Protein AF-A0A414ZR13-F1 (afdb_monomer_lite)

Structure (mmCIF, N/CA/C/O backbone):
data_AF-A0A414ZR13-F1
#
_entry.id   AF-A0A414ZR13-F1
#
loop_
_atom_site.group_PDB
_atom_site.id
_atom_site.type_symbol
_atom_site.label_atom_id
_atom_site.label_alt_id
_atom_site.label_comp_id
_atom_site.label_asym_id
_atom_site.label_entity_id
_atom_site.label_seq_id
_atom_site.pdbx_PDB_ins_code
_atom_site.Cartn_x
_atom_site.Cartn_y
_atom_site.Cartn_z
_atom_site.occupancy
_atom_site.B_iso_or_equiv
_atom_site.auth_seq_id
_atom_site.auth_comp_id
_atom_site.auth_asym_id
_atom_site.auth_atom_id
_atom_site.pdbx_PDB_model_num
ATOM 1 N N . MET A 1 1 ? 2.200 -11.527 14.265 1.00 60.84 1 MET A N 1
ATOM 2 C CA . MET A 1 1 ? 1.093 -11.845 13.345 1.00 60.84 1 MET A CA 1
ATOM 3 C C . MET A 1 1 ? 1.608 -11.642 11.930 1.00 60.84 1 MET A C 1
ATOM 5 O O . MET A 1 1 ? 2.336 -10.681 11.705 1.00 60.84 1 MET A O 1
ATOM 9 N N . THR A 1 2 ? 1.346 -12.560 11.005 1.00 78.56 2 THR A N 1
ATOM 10 C CA . THR A 1 2 ? 1.653 -12.317 9.583 1.00 78.56 2 THR A CA 1
ATOM 11 C C . THR A 1 2 ? 0.595 -11.392 8.975 1.00 78.56 2 THR A C 1
ATOM 13 O O . THR A 1 2 ? -0.535 -11.354 9.457 1.00 78.56 2 THR A O 1
ATOM 16 N N . ASN A 1 3 ? 0.917 -10.668 7.895 1.00 78.88 3 ASN A N 1
ATOM 17 C CA . ASN A 1 3 ? -0.067 -9.798 7.228 1.00 78.88 3 ASN A CA 1
ATOM 18 C C . ASN A 1 3 ? -1.334 -10.579 6.833 1.00 78.88 3 ASN A C 1
ATOM 20 O O . ASN A 1 3 ? -2.443 -10.093 7.010 1.00 78.88 3 ASN A O 1
ATOM 24 N N . ASN A 1 4 ? -1.189 -11.825 6.372 1.00 83.50 4 ASN A N 1
ATOM 25 C CA . ASN A 1 4 ? -2.333 -12.664 6.012 1.00 83.50 4 ASN A CA 1
ATOM 26 C C . ASN A 1 4 ? -3.247 -12.948 7.211 1.00 83.50 4 ASN A C 1
ATOM 28 O O . ASN A 1 4 ? -4.461 -12.825 7.088 1.00 83.50 4 ASN A O 1
ATOM 32 N N . GLU A 1 5 ? -2.685 -13.282 8.374 1.00 87.81 5 GLU A N 1
ATOM 33 C CA . GLU A 1 5 ? -3.467 -13.489 9.601 1.00 87.81 5 GLU A CA 1
ATOM 34 C C . GLU A 1 5 ? -4.190 -12.210 10.036 1.00 87.81 5 GLU A C 1
ATOM 36 O O . GLU A 1 5 ? -5.354 -12.271 10.424 1.00 87.81 5 GLU A O 1
ATOM 41 N N . LEU A 1 6 ? -3.538 -11.053 9.894 1.00 88.75 6 LEU A N 1
ATOM 42 C CA . LEU A 1 6 ? -4.106 -9.745 10.221 1.00 88.75 6 LEU A CA 1
ATOM 43 C C . LEU A 1 6 ? -5.360 -9.445 9.382 1.00 88.75 6 LEU A C 1
ATOM 45 O O . LEU A 1 6 ? -6.415 -9.113 9.924 1.00 88.75 6 LEU A O 1
ATOM 49 N N . PHE A 1 7 ? -5.276 -9.625 8.061 1.00 88.75 7 PHE A N 1
ATOM 50 C CA . PHE A 1 7 ? -6.406 -9.409 7.152 1.00 88.75 7 PHE A CA 1
ATOM 51 C C . PHE A 1 7 ? -7.502 -10.478 7.300 1.00 88.75 7 PHE A C 1
ATOM 53 O O . PHE A 1 7 ? -8.689 -10.155 7.206 1.00 88.75 7 PHE A O 1
ATOM 60 N N . ILE A 1 8 ? -7.145 -11.737 7.580 1.00 89.31 8 ILE A N 1
ATOM 61 C CA . ILE A 1 8 ? -8.119 -12.802 7.878 1.00 89.31 8 ILE A CA 1
ATOM 62 C C . ILE A 1 8 ? -8.892 -12.476 9.160 1.00 89.31 8 ILE A C 1
ATOM 64 O O . ILE A 1 8 ? -10.116 -12.600 9.188 1.00 89.31 8 ILE A O 1
ATOM 68 N N . ASN A 1 9 ? -8.204 -12.027 10.209 1.00 88.44 9 ASN A N 1
ATOM 69 C CA . ASN A 1 9 ? -8.846 -11.638 11.461 1.00 88.44 9 ASN A CA 1
ATOM 70 C C . ASN A 1 9 ? -9.763 -10.434 11.253 1.00 88.44 9 ASN A C 1
ATOM 72 O O . ASN A 1 9 ? -10.916 -10.471 11.674 1.00 88.44 9 ASN A O 1
ATOM 76 N N . ALA A 1 10 ? -9.298 -9.420 10.527 1.00 89.44 10 ALA A N 1
ATOM 77 C CA . ALA A 1 10 ? -10.086 -8.226 10.252 1.00 89.44 10 ALA A CA 1
ATOM 78 C C . ALA A 1 10 ? -11.344 -8.498 9.426 1.00 89.44 10 ALA A C 1
ATOM 80 O O . ALA A 1 10 ? -12.390 -7.907 9.679 1.00 89.44 10 ALA A O 1
ATOM 81 N N . THR A 1 11 ? -11.265 -9.409 8.457 1.00 88.19 11 THR A N 1
ATOM 82 C CA . THR A 1 11 ? -12.429 -9.801 7.651 1.00 88.19 11 THR A CA 1
ATOM 83 C C . THR A 1 11 ? -13.394 -10.686 8.436 1.00 88.19 11 THR A C 1
ATOM 85 O O . THR A 1 11 ? -14.600 -10.468 8.363 1.00 88.19 11 THR A O 1
ATOM 88 N N . ARG A 1 12 ? -12.899 -11.628 9.251 1.00 89.25 12 ARG A N 1
ATOM 89 C CA . ARG A 1 12 ? -13.744 -12.464 10.126 1.00 89.25 12 ARG A CA 1
ATOM 90 C C . ARG A 1 12 ? -14.447 -11.669 11.223 1.00 89.25 12 ARG A C 1
ATOM 92 O O . ARG A 1 12 ? -15.602 -11.951 11.520 1.00 89.25 12 ARG A O 1
ATOM 99 N N . ALA A 1 13 ? -13.754 -10.704 11.818 1.00 87.75 13 ALA A N 1
ATOM 100 C CA . ALA A 1 13 ? -14.284 -9.841 12.869 1.00 87.75 13 ALA A CA 1
ATOM 101 C C . ALA A 1 13 ? -15.024 -8.609 12.322 1.00 87.75 13 ALA A C 1
ATOM 103 O O . ALA A 1 13 ? -15.517 -7.804 13.105 1.00 87.75 13 ALA A O 1
ATOM 104 N N . ASN A 1 14 ? -15.113 -8.466 10.994 1.00 88.94 14 ASN A N 1
ATOM 105 C CA . ASN A 1 14 ? -15.760 -7.346 10.315 1.00 88.94 14 ASN A CA 1
ATOM 106 C C . ASN A 1 14 ? -15.277 -5.978 10.832 1.00 88.94 14 ASN A C 1
ATOM 108 O O . ASN A 1 14 ? -16.071 -5.139 11.259 1.00 88.94 14 ASN A O 1
ATOM 112 N N . TYR A 1 15 ? -13.957 -5.773 10.832 1.00 90.88 15 TYR A N 1
ATOM 113 C CA . TYR A 1 15 ? -13.356 -4.538 11.324 1.00 90.88 15 TYR A CA 1
ATOM 114 C C . TYR A 1 15 ? -13.849 -3.324 10.548 1.00 90.88 15 TYR A C 1
ATOM 116 O O . TYR A 1 15 ? -13.682 -3.221 9.330 1.00 90.88 15 TYR A O 1
ATOM 124 N N . GLN A 1 16 ? -14.379 -2.376 11.315 1.00 90.56 16 GLN A N 1
ATOM 125 C CA . GLN A 1 16 ? -14.833 -1.087 10.832 1.00 90.56 16 GLN A CA 1
ATOM 126 C C . GLN A 1 16 ? -13.840 0.013 11.190 1.00 90.56 16 GLN A C 1
ATOM 128 O O . GLN A 1 16 ? -13.260 0.025 12.283 1.00 90.56 16 GLN A O 1
ATOM 133 N N . PHE A 1 17 ? -13.666 0.939 10.254 1.00 91.94 17 PHE A N 1
ATOM 134 C CA . PHE A 1 17 ? -12.726 2.044 10.332 1.00 91.94 17 PHE A CA 1
ATOM 135 C C . PHE A 1 17 ? -13.475 3.379 10.294 1.00 91.94 17 PHE A C 1
ATOM 137 O O . PHE A 1 17 ? -14.369 3.550 9.459 1.00 91.94 17 PHE A O 1
ATOM 144 N N . PRO A 1 18 ? -13.094 4.344 11.146 1.00 88.62 18 PRO A N 1
ATOM 145 C CA . PRO A 1 18 ? -13.754 5.640 11.205 1.00 88.62 18 PRO A CA 1
ATOM 146 C C . PRO A 1 18 ? -13.323 6.523 10.024 1.00 88.62 18 PRO A C 1
ATOM 148 O O . PRO A 1 18 ? -12.268 7.160 10.046 1.00 88.62 18 PRO A O 1
ATOM 151 N N . PHE A 1 19 ? -14.151 6.588 8.980 1.00 89.94 19 PHE A N 1
ATOM 152 C CA . PHE A 1 19 ? -13.949 7.466 7.826 1.00 89.94 19 PHE A CA 1
ATOM 153 C C . PHE A 1 19 ? -15.285 7.871 7.195 1.00 89.94 19 PHE A C 1
ATOM 155 O O . PHE A 1 19 ? -15.924 7.073 6.518 1.00 89.94 19 PHE A O 1
ATOM 162 N N . ARG A 1 20 ? -15.713 9.130 7.393 1.00 85.62 20 ARG A N 1
ATOM 163 C CA . ARG A 1 20 ? -17.027 9.636 6.923 1.00 85.62 20 ARG A CA 1
ATOM 164 C C . ARG A 1 20 ? -18.197 8.697 7.280 1.00 85.62 20 ARG A C 1
ATOM 166 O O . ARG A 1 20 ? -19.124 8.523 6.497 1.00 85.62 20 ARG A O 1
ATOM 173 N N . GLY A 1 21 ? -18.128 8.099 8.466 1.00 87.81 21 GLY A N 1
ATOM 174 C CA . GLY A 1 21 ? -18.933 6.948 8.864 1.00 87.81 21 GLY A CA 1
ATOM 175 C C . GLY A 1 21 ? -18.025 5.779 9.236 1.00 87.81 21 GLY A C 1
ATOM 176 O O . GLY A 1 21 ? -16.888 5.995 9.659 1.00 87.81 21 GLY A O 1
ATOM 177 N N . MET A 1 22 ? -18.533 4.561 9.067 1.00 88.19 22 MET A N 1
ATOM 178 C CA . MET A 1 22 ? -17.783 3.322 9.256 1.00 88.19 22 MET A CA 1
ATOM 179 C C . MET A 1 22 ? -17.571 2.655 7.903 1.00 88.19 22 MET A C 1
ATOM 181 O O . MET A 1 22 ? -18.540 2.388 7.193 1.00 88.19 22 MET A O 1
ATOM 185 N N . ILE A 1 23 ? -16.314 2.398 7.557 1.00 92.06 23 ILE A N 1
ATOM 186 C CA . ILE A 1 23 ? -15.935 1.705 6.322 1.00 92.06 23 ILE A CA 1
ATOM 187 C C . ILE A 1 23 ? -15.220 0.397 6.645 1.00 92.06 23 ILE A C 1
ATOM 189 O O . ILE A 1 23 ? -14.675 0.240 7.739 1.00 92.06 23 ILE A O 1
ATOM 193 N N . ASN A 1 24 ? -15.196 -0.533 5.698 1.00 91.75 24 ASN A N 1
ATOM 194 C CA . ASN A 1 24 ? -14.546 -1.826 5.880 1.00 91.75 24 ASN A CA 1
ATOM 195 C C . ASN A 1 24 ? -13.111 -1.819 5.342 1.00 91.75 24 ASN A C 1
ATOM 197 O O . ASN A 1 24 ? -12.664 -0.898 4.658 1.00 91.75 24 ASN A O 1
ATOM 201 N N . VAL A 1 25 ? -12.396 -2.915 5.603 1.00 90.56 25 VAL A N 1
ATOM 202 C CA . VAL A 1 25 ? -11.038 -3.156 5.088 1.00 90.56 25 VAL A CA 1
ATOM 203 C C . VAL A 1 25 ? -10.948 -2.993 3.565 1.00 90.56 25 VAL A C 1
ATOM 205 O O . VAL A 1 25 ? -9.940 -2.509 3.061 1.00 90.56 25 VAL A O 1
ATOM 208 N N . ILE A 1 26 ? -11.989 -3.399 2.832 1.00 89.75 26 ILE A N 1
ATOM 209 C CA . ILE A 1 26 ? -12.030 -3.320 1.365 1.00 89.75 26 ILE A CA 1
ATOM 210 C C . ILE A 1 26 ? -12.011 -1.853 0.917 1.00 89.75 26 ILE A C 1
ATOM 212 O O . ILE A 1 26 ? -11.184 -1.482 0.093 1.00 89.75 26 ILE A O 1
ATOM 216 N N . ASP A 1 27 ? -12.832 -1.007 1.538 1.00 90.88 27 ASP A N 1
ATOM 217 C CA . ASP A 1 27 ? -12.954 0.412 1.187 1.00 90.88 27 ASP A CA 1
ATOM 218 C C . ASP A 1 27 ? -11.657 1.196 1.456 1.00 90.88 27 ASP A C 1
ATOM 220 O O . ASP A 1 27 ? -11.364 2.182 0.777 1.00 90.88 27 ASP A O 1
ATOM 224 N N . LEU A 1 28 ? -10.833 0.754 2.419 1.00 91.00 28 LEU A N 1
ATOM 225 C CA . LEU A 1 28 ? -9.519 1.357 2.677 1.00 91.00 28 LEU A CA 1
ATOM 226 C C . LEU A 1 28 ? -8.599 1.291 1.450 1.00 91.00 28 LEU A C 1
ATOM 228 O O . LEU A 1 28 ? -7.783 2.194 1.244 1.00 91.00 28 LEU A O 1
ATOM 232 N N . TRP A 1 29 ? -8.727 0.255 0.618 1.00 91.88 29 TRP A N 1
ATOM 233 C CA . TRP A 1 29 ? -7.939 0.138 -0.609 1.00 91.88 29 TRP A CA 1
ATOM 234 C C . TRP A 1 29 ? -8.308 1.193 -1.650 1.00 91.88 29 TRP A C 1
ATOM 236 O O . TRP A 1 29 ? -7.442 1.578 -2.436 1.00 91.88 29 TRP A O 1
ATOM 246 N N . ASP A 1 30 ? -9.519 1.741 -1.611 1.00 91.31 30 ASP A N 1
ATOM 247 C CA . ASP A 1 30 ? -9.963 2.794 -2.530 1.00 91.31 30 ASP A CA 1
ATOM 248 C C . ASP A 1 30 ? -9.618 4.205 -2.030 1.00 91.31 30 ASP A C 1
ATOM 250 O O . ASP A 1 30 ? -9.652 5.181 -2.784 1.00 91.31 30 ASP A O 1
ATOM 254 N N . LEU A 1 31 ? -9.199 4.337 -0.768 1.00 91.69 31 LEU A N 1
ATOM 255 C CA . LEU A 1 31 ? -8.827 5.626 -0.198 1.00 91.69 31 LEU A CA 1
ATOM 256 C C . LEU A 1 31 ? -7.503 6.172 -0.752 1.00 91.69 31 LEU A C 1
ATOM 258 O O . LEU A 1 31 ? -6.548 5.450 -1.065 1.00 91.69 31 LEU A O 1
ATOM 262 N N . SER A 1 32 ? -7.419 7.502 -0.823 1.00 92.44 32 SER A N 1
ATOM 263 C CA . SER A 1 32 ? -6.163 8.210 -1.067 1.00 92.44 32 SER A CA 1
ATOM 264 C C . SER A 1 32 ? -5.230 8.102 0.142 1.00 92.44 32 SER A C 1
ATOM 266 O O . SER A 1 32 ? -5.675 7.934 1.275 1.00 92.44 32 SER A O 1
ATOM 268 N N . LEU A 1 33 ? -3.924 8.292 -0.078 1.00 91.12 33 LEU A N 1
ATOM 269 C CA . LEU A 1 33 ? -2.927 8.332 1.003 1.00 91.12 33 LEU A CA 1
ATOM 270 C C . LEU A 1 33 ? -3.262 9.385 2.072 1.00 91.12 33 LEU A C 1
ATOM 272 O O . LEU A 1 33 ? -3.064 9.144 3.255 1.00 91.12 33 LEU A O 1
ATOM 276 N N . THR A 1 34 ? -3.821 10.528 1.664 1.00 91.56 34 THR A N 1
ATOM 277 C CA . THR A 1 34 ? -4.274 11.583 2.584 1.00 91.56 34 THR A CA 1
ATOM 278 C C . THR A 1 34 ? -5.446 11.139 3.458 1.00 91.56 34 THR A C 1
ATOM 280 O O . THR A 1 34 ? -5.501 11.473 4.638 1.00 91.56 34 THR A O 1
ATOM 283 N N . ASN A 1 35 ? -6.377 10.367 2.898 1.00 92.81 35 ASN A N 1
ATOM 284 C CA . ASN A 1 35 ? -7.521 9.849 3.638 1.00 92.81 35 ASN A CA 1
ATOM 285 C C . ASN A 1 35 ? -7.098 8.706 4.571 1.00 92.81 35 ASN A C 1
ATOM 287 O O . ASN A 1 35 ? -7.545 8.669 5.712 1.00 92.81 35 ASN A O 1
ATOM 291 N N . LEU A 1 36 ? -6.190 7.831 4.126 1.00 92.94 36 LEU A N 1
ATOM 292 C CA . LEU A 1 36 ? -5.592 6.788 4.966 1.00 92.94 36 LEU A CA 1
ATOM 293 C C . LEU A 1 36 ? -4.836 7.381 6.163 1.00 92.94 36 LEU A C 1
ATOM 295 O O . LEU A 1 36 ? -4.973 6.878 7.275 1.00 92.94 36 LEU A O 1
ATOM 299 N N . ASP A 1 37 ? -4.108 8.482 5.962 1.00 92.00 37 ASP A N 1
ATOM 300 C CA . ASP A 1 37 ? -3.459 9.225 7.049 1.00 92.00 37 ASP A CA 1
ATOM 301 C C . ASP A 1 37 ? -4.478 9.787 8.056 1.00 92.00 37 ASP A C 1
ATOM 303 O O . ASP A 1 37 ? -4.266 9.713 9.266 1.00 92.00 37 ASP A O 1
ATOM 307 N N . SER A 1 38 ? -5.627 10.281 7.581 1.00 93.19 38 SER A N 1
ATOM 308 C CA . SER A 1 38 ? -6.713 10.718 8.466 1.00 93.19 38 SER A CA 1
ATOM 309 C C . SER A 1 38 ? -7.263 9.570 9.318 1.00 93.19 38 SER A C 1
ATOM 311 O O . SER A 1 38 ? -7.447 9.755 10.518 1.00 93.19 38 SER A O 1
ATOM 313 N N . VAL A 1 39 ? -7.507 8.395 8.725 1.00 93.31 39 VAL A N 1
ATOM 314 C CA . VAL A 1 39 ? -7.981 7.207 9.462 1.00 93.31 39 VAL A CA 1
ATOM 315 C C . VAL A 1 39 ? -6.944 6.763 10.490 1.00 93.31 39 VAL A C 1
ATOM 317 O O . VAL A 1 39 ? -7.283 6.509 11.645 1.00 93.31 39 VAL A O 1
ATOM 320 N N . PHE A 1 40 ? -5.670 6.724 10.094 1.00 93.69 40 PHE A N 1
ATOM 321 C CA . PHE A 1 40 ? -4.566 6.388 10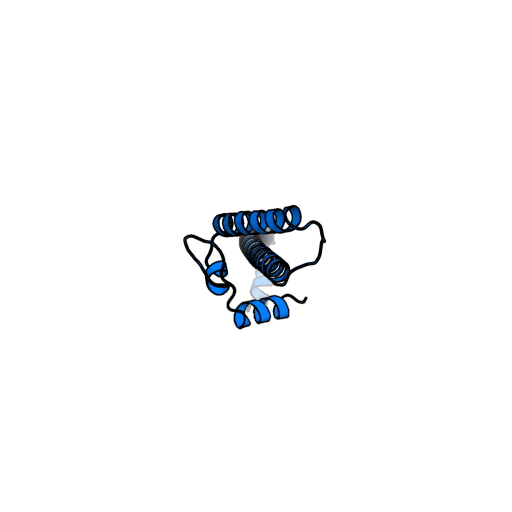.987 1.00 93.69 40 PHE A CA 1
ATOM 322 C C . PHE A 1 40 ? -4.493 7.337 12.189 1.00 93.69 40 PHE A C 1
ATOM 324 O O . PHE A 1 40 ? -4.351 6.875 13.317 1.00 93.69 40 PHE A O 1
ATOM 331 N N . LYS A 1 41 ? -4.626 8.652 11.974 1.00 92.94 41 LYS A N 1
ATOM 332 C CA . LYS A 1 41 ? -4.617 9.646 13.058 1.00 92.94 41 LYS A CA 1
ATOM 333 C C . LYS A 1 41 ? -5.741 9.421 14.062 1.00 92.94 41 LYS A C 1
ATOM 335 O O . LYS A 1 41 ? -5.477 9.496 15.259 1.00 92.94 41 LYS A O 1
ATOM 340 N N . THR A 1 42 ? -6.949 9.117 13.589 1.00 92.75 42 THR A N 1
ATOM 341 C CA . THR A 1 42 ? -8.090 8.816 14.463 1.00 92.75 42 THR A CA 1
ATOM 342 C C . THR A 1 42 ? -7.832 7.561 15.295 1.00 92.75 42 THR A C 1
ATOM 344 O O . THR A 1 42 ? -7.884 7.631 16.519 1.00 92.75 42 THR A O 1
ATOM 347 N N . LEU A 1 43 ? -7.445 6.450 14.657 1.00 92.00 43 LEU A N 1
ATOM 348 C CA . LEU A 1 43 ? -7.142 5.199 15.365 1.00 92.00 43 LEU A CA 1
ATOM 349 C C . LEU A 1 43 ? -5.985 5.353 16.360 1.00 92.00 43 LEU A C 1
ATOM 351 O O . LEU A 1 43 ? -6.011 4.797 17.451 1.00 92.00 43 LEU A O 1
ATOM 355 N N . ASN A 1 44 ? -4.958 6.124 16.002 1.00 90.38 44 ASN A N 1
ATOM 356 C CA . ASN A 1 44 ? -3.809 6.360 16.870 1.00 90.38 44 ASN A CA 1
ATOM 357 C C . ASN A 1 44 ? -4.162 7.254 18.070 1.00 90.38 44 ASN A C 1
ATOM 359 O O . ASN A 1 44 ? -3.559 7.117 19.130 1.00 90.38 44 ASN A O 1
ATOM 363 N N . ALA A 1 45 ? -5.122 8.171 17.922 1.00 90.69 45 ALA A N 1
ATOM 364 C CA . ALA A 1 45 ? -5.648 8.944 19.043 1.00 90.69 45 ALA A CA 1
ATOM 365 C C . ALA A 1 45 ? -6.466 8.059 19.998 1.00 90.69 45 ALA A C 1
ATOM 367 O O . ALA A 1 45 ? -6.303 8.172 21.210 1.00 90.69 45 ALA A O 1
ATOM 368 N N . GLU A 1 46 ? -7.283 7.147 19.462 1.00 86.94 46 GLU A N 1
ATOM 369 C CA . GLU A 1 46 ? -8.023 6.152 20.252 1.00 86.94 46 GLU A CA 1
ATOM 370 C C . GLU A 1 46 ? -7.075 5.215 21.013 1.00 86.94 46 GLU A C 1
ATOM 372 O O . GLU A 1 46 ? -7.245 5.027 22.216 1.00 86.94 46 GLU A O 1
ATOM 377 N N . ALA A 1 47 ? -6.028 4.712 20.349 1.00 87.62 47 ALA A N 1
ATOM 378 C CA . ALA A 1 47 ? -5.009 3.868 20.973 1.00 87.62 47 ALA A CA 1
ATOM 379 C C . ALA A 1 47 ? -4.333 4.564 22.165 1.00 87.62 47 ALA A C 1
ATOM 381 O O . ALA A 1 47 ? -4.222 3.986 23.242 1.00 87.62 47 ALA A O 1
ATOM 382 N N . LYS A 1 48 ? -3.925 5.827 21.987 1.00 85.81 48 LYS A N 1
ATOM 383 C CA . LYS A 1 48 ? -3.289 6.619 23.052 1.00 85.81 48 LYS A CA 1
ATOM 384 C C . LYS A 1 48 ? -4.227 6.892 24.216 1.00 85.81 48 LYS A C 1
ATOM 386 O O . LYS A 1 48 ? -3.810 6.809 25.362 1.00 85.81 48 LYS A O 1
ATOM 391 N N . LYS A 1 49 ? -5.493 7.198 23.927 1.00 83.00 49 LYS A N 1
ATOM 392 C CA . LYS A 1 49 ? -6.493 7.425 24.969 1.00 83.00 49 LYS A CA 1
ATOM 393 C C . LYS A 1 49 ? -6.692 6.173 25.829 1.00 83.00 49 LYS A C 1
ATOM 395 O O . LYS A 1 49 ? -6.747 6.282 27.047 1.00 83.00 49 LYS A O 1
ATOM 400 N N . SER A 1 50 ? -6.752 4.999 25.200 1.00 77.19 50 SER A N 1
ATOM 401 C CA . SER A 1 50 ? -6.873 3.725 25.916 1.00 77.19 50 SER A CA 1
ATOM 402 C C . SER A 1 50 ? -5.645 3.418 26.785 1.00 77.19 50 SER A C 1
ATOM 404 O O . SER A 1 50 ? -5.771 2.974 27.926 1.00 77.19 50 SER A O 1
ATOM 406 N N . GLU A 1 51 ? -4.447 3.729 26.279 1.00 74.19 51 GLU A N 1
ATOM 407 C CA . GLU A 1 51 ? -3.190 3.585 27.023 1.00 74.19 51 GLU A CA 1
ATOM 408 C C . GLU A 1 51 ? -3.125 4.525 28.243 1.00 74.19 51 GLU A C 1
ATOM 410 O O . GLU A 1 51 ? -2.687 4.114 29.315 1.00 74.19 51 GLU A O 1
ATOM 415 N N . GLU A 1 52 ? -3.618 5.762 28.117 1.00 70.31 52 GLU A N 1
ATOM 416 C CA . GLU A 1 52 ? -3.654 6.749 29.207 1.00 70.31 52 GLU A CA 1
ATOM 417 C C . GLU A 1 52 ? -4.723 6.448 30.279 1.00 70.31 52 GLU A C 1
ATOM 419 O O . GLU A 1 52 ? -4.516 6.751 31.455 1.00 70.31 52 GLU A O 1
ATOM 424 N N . GLU A 1 53 ? -5.857 5.842 29.908 1.00 67.12 53 GLU A N 1
ATOM 425 C CA . GLU A 1 53 ? -6.951 5.508 30.837 1.00 67.12 53 GLU A CA 1
ATOM 426 C C . GLU A 1 53 ? -6.700 4.206 31.633 1.00 67.12 53 GLU A C 1
ATOM 428 O O . GLU A 1 53 ? -7.379 3.945 32.633 1.00 67.12 53 GLU A O 1
ATOM 433 N N . SER A 1 54 ? -5.702 3.400 31.249 1.00 62.00 54 SER A N 1
ATOM 434 C CA . SER A 1 54 ? -5.407 2.101 31.866 1.00 62.00 54 SER A CA 1
ATOM 435 C C . SER A 1 54 ? -4.216 2.153 32.829 1.00 62.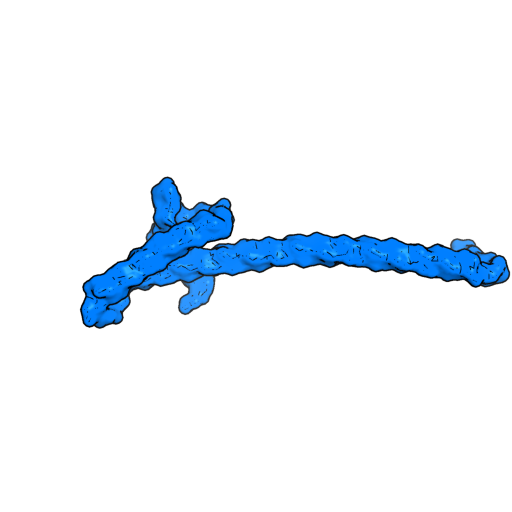00 54 SER A C 1
ATOM 437 O O . SER A 1 54 ? -3.056 2.010 32.456 1.00 62.00 54 SER A O 1
ATOM 439 N N . LEU A 1 55 ? -4.503 2.245 34.130 1.00 62.22 55 LEU A N 1
ATOM 440 C CA . LEU A 1 55 ? -3.495 2.137 35.200 1.00 62.22 55 LEU A CA 1
ATOM 441 C C . LEU A 1 55 ? -2.817 0.757 35.289 1.00 62.22 55 LEU A C 1
ATOM 443 O O . LEU A 1 55 ? -1.765 0.627 35.914 1.00 62.22 55 LEU A O 1
ATOM 447 N N . LEU A 1 56 ? -3.431 -0.282 34.716 1.00 65.81 56 LEU A N 1
ATOM 448 C CA . LEU A 1 56 ? -3.009 -1.675 34.885 1.00 65.81 56 LEU A CA 1
ATOM 449 C C . LEU A 1 56 ? -2.243 -2.238 33.680 1.00 65.81 56 LEU A C 1
ATOM 451 O O . LEU A 1 56 ? -1.784 -3.375 33.759 1.00 65.81 56 LEU A O 1
ATOM 455 N N . ASN A 1 57 ? -2.066 -1.472 32.592 1.00 60.97 57 ASN A N 1
ATOM 456 C CA . ASN A 1 57 ? -1.350 -1.891 31.372 1.00 60.97 57 ASN A CA 1
ATOM 457 C C . ASN A 1 57 ? -1.773 -3.272 30.816 1.00 60.97 57 ASN A C 1
ATOM 459 O O . ASN A 1 57 ? -1.028 -3.918 30.075 1.00 60.97 57 ASN A O 1
ATOM 463 N N . THR A 1 58 ? -2.965 -3.761 31.163 1.00 61.28 58 THR A N 1
ATOM 464 C CA . THR A 1 58 ? -3.497 -5.012 30.625 1.00 61.28 58 THR A CA 1
ATOM 465 C C . THR A 1 58 ? -4.152 -4.710 29.289 1.00 61.28 58 THR A C 1
ATOM 467 O O . THR A 1 58 ? -5.185 -4.044 29.268 1.00 61.28 58 THR A O 1
ATOM 470 N N . LYS A 1 59 ? -3.564 -5.199 28.189 1.00 65.06 59 LYS A N 1
ATOM 471 C CA . LYS A 1 59 ? -4.150 -5.063 26.850 1.00 65.06 59 LYS A CA 1
ATOM 472 C C . LYS A 1 59 ? -5.527 -5.717 26.825 1.00 65.06 59 LYS A C 1
ATOM 474 O O . LYS A 1 59 ? -5.647 -6.931 27.010 1.00 65.06 59 LYS A O 1
ATOM 479 N N . SER A 1 60 ? -6.547 -4.899 26.621 1.00 76.88 60 SER A N 1
ATOM 480 C CA . SER A 1 60 ? -7.909 -5.351 26.376 1.00 76.88 60 SER A CA 1
ATOM 481 C C . SER A 1 60 ? -8.037 -5.915 24.955 1.00 76.88 60 SER A C 1
ATOM 483 O O . SER A 1 60 ? -7.140 -5.761 24.118 1.00 76.88 60 SER A O 1
ATOM 485 N N . LYS A 1 61 ? -9.154 -6.590 24.662 1.00 78.69 61 LYS A N 1
ATOM 486 C CA . LYS A 1 61 ? -9.429 -7.061 23.293 1.00 78.69 61 LYS A CA 1
ATOM 487 C C . LYS A 1 61 ? -9.612 -5.881 22.340 1.00 78.69 61 LYS A C 1
ATOM 489 O O . LYS A 1 61 ? -9.248 -5.967 21.171 1.00 78.69 61 LYS A O 1
ATOM 494 N N . GLU A 1 62 ? -10.145 -4.786 22.862 1.00 79.56 62 GLU A N 1
ATOM 495 C CA . GLU A 1 62 ? -10.344 -3.522 22.172 1.00 79.56 62 GLU A CA 1
ATOM 496 C C . GLU A 1 62 ? -8.996 -2.891 21.779 1.00 79.56 62 GLU A C 1
ATOM 498 O O . GLU A 1 62 ? -8.838 -2.449 20.641 1.00 79.56 62 GLU A O 1
ATOM 503 N N . ASP A 1 63 ? -7.989 -2.940 22.659 1.00 81.81 63 ASP A N 1
ATOM 504 C CA . ASP A 1 63 ? -6.630 -2.462 22.351 1.00 81.81 63 ASP A CA 1
ATOM 505 C C . ASP A 1 63 ? -5.966 -3.282 21.244 1.00 81.81 63 ASP A C 1
ATOM 507 O O . ASP A 1 63 ? -5.293 -2.740 20.362 1.00 81.81 63 ASP A O 1
ATOM 511 N N . GLU A 1 64 ? -6.153 -4.603 21.280 1.00 84.75 64 GLU A N 1
ATOM 512 C CA . GLU A 1 64 ? -5.638 -5.501 20.250 1.00 84.75 64 GLU A CA 1
ATOM 513 C C . GLU A 1 64 ? -6.324 -5.244 18.900 1.00 84.75 64 GLU A C 1
ATOM 515 O O . GLU A 1 64 ? -5.652 -5.175 17.870 1.00 84.75 64 GLU A 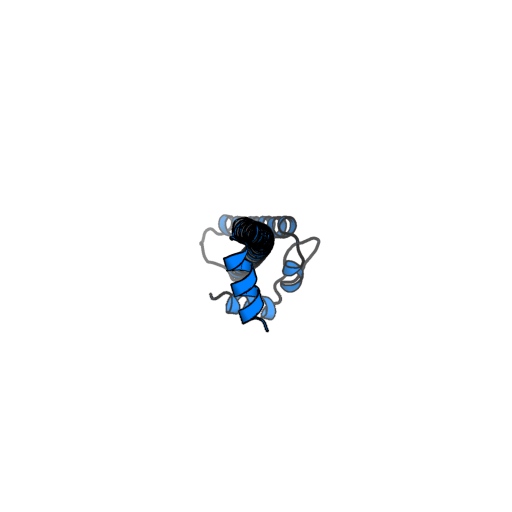O 1
ATOM 520 N N . GLU A 1 65 ? -7.638 -5.007 18.894 1.00 87.81 65 GLU A N 1
ATOM 521 C CA . GLU A 1 65 ? -8.378 -4.622 17.691 1.00 87.81 65 GLU A CA 1
ATOM 522 C C . GLU A 1 65 ? -7.892 -3.284 17.116 1.00 87.81 65 GLU A C 1
ATOM 524 O O . GLU A 1 65 ? -7.621 -3.204 15.915 1.00 87.81 65 GLU A O 1
ATOM 529 N N . ILE A 1 66 ? -7.731 -2.245 17.944 1.00 89.56 66 ILE A N 1
ATOM 530 C CA . ILE A 1 66 ? -7.215 -0.942 17.497 1.00 89.56 66 ILE A CA 1
ATOM 531 C C . ILE A 1 66 ? -5.794 -1.095 16.938 1.00 89.56 66 ILE A C 1
ATOM 533 O O . ILE A 1 66 ? -5.493 -0.565 15.863 1.00 89.56 66 ILE A O 1
ATOM 537 N N . SER A 1 67 ? -4.933 -1.869 17.606 1.00 89.31 67 SER A N 1
ATOM 538 C CA . SER A 1 67 ? -3.579 -2.147 17.115 1.00 89.31 67 SER A CA 1
ATOM 539 C C . SER A 1 67 ? -3.612 -2.852 15.758 1.00 89.31 67 SER A C 1
ATOM 541 O O . SER A 1 67 ? -2.904 -2.440 14.835 1.00 89.31 67 SER A O 1
ATOM 543 N N . ASN A 1 68 ? -4.471 -3.861 15.597 1.00 91.44 68 ASN A N 1
ATOM 544 C CA . ASN A 1 68 ? -4.604 -4.583 14.335 1.00 91.44 68 ASN A CA 1
ATOM 545 C C . ASN A 1 68 ? -5.114 -3.662 13.214 1.00 91.44 68 ASN A C 1
ATOM 547 O O . ASN A 1 68 ? -4.590 -3.683 12.098 1.00 91.44 68 ASN A O 1
ATOM 551 N N . LYS A 1 69 ? -6.099 -2.802 13.506 1.00 91.06 69 LYS A N 1
ATOM 552 C CA . LYS A 1 69 ? -6.600 -1.788 12.564 1.00 91.06 69 LYS A CA 1
ATOM 553 C C . LYS A 1 69 ? -5.487 -0.839 12.120 1.00 91.06 69 LYS A C 1
ATOM 555 O O . LYS A 1 69 ? -5.362 -0.553 10.929 1.00 91.06 69 LYS A O 1
ATOM 560 N N . ILE A 1 70 ? -4.649 -0.385 13.050 1.00 92.81 70 ILE A N 1
ATOM 561 C CA . ILE A 1 70 ? -3.499 0.471 12.742 1.00 92.81 70 ILE A CA 1
ATOM 562 C C . ILE A 1 70 ? -2.508 -0.243 11.812 1.00 92.81 70 ILE A C 1
ATOM 564 O O . ILE A 1 70 ? -2.038 0.357 10.840 1.00 92.81 70 ILE A O 1
ATOM 568 N N . GLU A 1 71 ? -2.188 -1.508 12.084 1.00 92.38 71 GLU A N 1
ATOM 569 C CA . GLU A 1 71 ? -1.280 -2.293 11.241 1.00 92.38 71 GLU A CA 1
ATOM 570 C C . GLU A 1 71 ? -1.821 -2.474 9.817 1.00 92.38 71 GLU A C 1
ATOM 572 O O . GLU A 1 71 ? -1.070 -2.307 8.854 1.00 92.38 71 GLU A O 1
ATOM 577 N N . ILE A 1 72 ? -3.129 -2.706 9.665 1.00 92.75 72 ILE A N 1
ATOM 578 C CA . ILE A 1 72 ? -3.791 -2.807 8.356 1.00 92.75 72 ILE A CA 1
ATOM 579 C C . ILE A 1 72 ? -3.616 -1.517 7.559 1.00 92.75 72 ILE A C 1
ATOM 581 O O . ILE A 1 72 ? -3.194 -1.555 6.402 1.00 92.75 72 ILE A O 1
ATOM 585 N N . VAL A 1 73 ? -3.891 -0.366 8.179 1.00 93.06 73 VAL A N 1
ATOM 586 C CA . VAL A 1 73 ? -3.757 0.933 7.507 1.00 93.06 73 VAL A CA 1
ATOM 587 C C . VAL A 1 73 ? -2.302 1.180 7.095 1.00 93.06 73 VAL A C 1
ATOM 589 O O . VAL A 1 73 ? -2.052 1.581 5.956 1.00 93.06 73 VAL A O 1
ATOM 592 N N . LYS A 1 74 ? -1.329 0.876 7.966 1.00 93.00 74 LYS A N 1
ATOM 593 C CA . LYS A 1 74 ? 0.106 0.983 7.640 1.00 93.00 74 LYS A CA 1
ATOM 594 C C . LYS A 1 74 ? 0.494 0.099 6.456 1.00 93.00 74 LYS A C 1
ATOM 596 O O . LYS A 1 74 ? 1.214 0.560 5.569 1.00 93.00 74 LYS A O 1
ATOM 601 N N . TYR A 1 75 ? 0.009 -1.141 6.424 1.00 93.44 75 TYR A N 1
ATOM 602 C CA . TYR A 1 75 ? 0.280 -2.062 5.325 1.00 93.44 75 TYR A CA 1
ATOM 603 C C . TYR A 1 75 ? -0.261 -1.522 3.996 1.00 93.44 75 TYR A C 1
ATOM 605 O O . TYR A 1 75 ? 0.487 -1.433 3.023 1.00 93.44 75 TYR A O 1
ATOM 613 N N . ILE A 1 76 ? -1.524 -1.086 3.965 1.00 92.38 76 ILE A N 1
ATOM 614 C CA . ILE A 1 76 ? -2.160 -0.540 2.755 1.00 92.38 76 ILE A CA 1
ATOM 615 C C . ILE A 1 76 ? -1.400 0.693 2.248 1.00 92.38 76 ILE A C 1
ATOM 617 O O . ILE A 1 76 ? -1.136 0.815 1.049 1.00 92.38 76 ILE A O 1
ATOM 621 N N . VAL A 1 77 ? -1.002 1.593 3.152 1.00 92.62 77 VAL A N 1
ATOM 622 C CA . VAL A 1 77 ? -0.186 2.768 2.808 1.00 92.62 77 VAL A CA 1
ATOM 623 C C . VAL A 1 77 ? 1.154 2.350 2.201 1.00 92.62 77 VAL A C 1
ATOM 625 O O . VAL A 1 77 ? 1.533 2.886 1.159 1.00 92.62 77 VAL A O 1
ATOM 628 N N . SER A 1 78 ? 1.847 1.378 2.803 1.00 92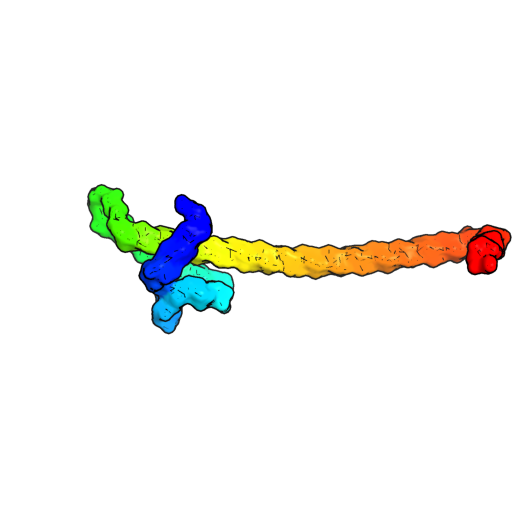.31 78 SER A N 1
ATOM 629 C CA . SER A 1 78 ? 3.121 0.864 2.283 1.00 92.31 78 SER A CA 1
ATOM 630 C C . SER A 1 78 ? 2.968 0.298 0.871 1.00 92.31 78 SER A C 1
ATOM 632 O O . SER A 1 78 ? 3.748 0.648 -0.012 1.00 92.31 78 SER A O 1
ATOM 634 N N . VAL A 1 79 ? 1.939 -0.521 0.633 1.00 93.50 79 VAL A N 1
ATOM 635 C CA . VAL A 1 79 ? 1.673 -1.108 -0.689 1.00 93.50 79 VAL A CA 1
ATOM 636 C C . VAL A 1 79 ? 1.409 -0.016 -1.726 1.00 93.50 79 VAL A C 1
ATOM 638 O O . VAL A 1 79 ? 2.034 -0.011 -2.785 1.00 93.50 79 VAL A O 1
ATOM 641 N N . LYS A 1 80 ? 0.557 0.966 -1.411 1.00 91.75 80 LYS A N 1
ATOM 642 C CA . LYS A 1 80 ? 0.252 2.079 -2.327 1.00 91.75 80 LYS A CA 1
ATOM 643 C C . LYS A 1 80 ? 1.477 2.938 -2.650 1.00 91.75 80 LYS A C 1
ATOM 645 O O . LYS A 1 80 ? 1.618 3.403 -3.784 1.00 91.75 80 LYS A O 1
ATOM 650 N N . LEU A 1 81 ? 2.357 3.174 -1.677 1.00 90.88 81 LEU A N 1
ATOM 651 C CA . LEU A 1 81 ? 3.608 3.904 -1.899 1.00 90.88 81 LEU A CA 1
ATOM 652 C C . LEU A 1 81 ? 4.556 3.125 -2.817 1.00 90.88 81 LEU A C 1
ATOM 654 O O . LEU A 1 81 ? 5.108 3.707 -3.754 1.00 90.88 81 LEU A O 1
ATOM 658 N N . ASP A 1 82 ? 4.685 1.818 -2.604 1.00 91.75 82 ASP A N 1
ATOM 659 C CA . ASP A 1 82 ? 5.504 0.952 -3.450 1.00 91.75 82 ASP A CA 1
ATOM 660 C C . ASP A 1 82 ? 4.960 0.860 -4.878 1.00 91.75 82 ASP A C 1
ATOM 662 O O . ASP A 1 82 ? 5.724 0.940 -5.840 1.00 91.75 82 ASP A O 1
ATOM 666 N N . GLU A 1 83 ? 3.644 0.746 -5.053 1.00 90.19 83 GLU A N 1
ATOM 667 C CA . GLU A 1 83 ? 3.006 0.763 -6.373 1.00 90.19 83 GLU A CA 1
ATOM 668 C C . GLU A 1 83 ? 3.225 2.088 -7.105 1.00 90.19 83 GLU A C 1
ATOM 670 O O . GLU A 1 83 ? 3.529 2.098 -8.304 1.00 90.19 83 GLU A O 1
ATOM 675 N N . LYS A 1 84 ? 3.113 3.214 -6.388 1.00 89.44 84 LYS A N 1
ATOM 676 C CA . LYS A 1 84 ? 3.404 4.538 -6.943 1.00 89.44 84 LYS A CA 1
ATOM 677 C C . LYS A 1 84 ? 4.861 4.624 -7.395 1.00 89.44 84 LYS A C 1
ATOM 679 O O . LYS A 1 84 ? 5.117 5.023 -8.531 1.00 89.44 84 LYS A O 1
ATOM 684 N N . LYS A 1 85 ? 5.796 4.187 -6.550 1.00 89.44 85 LYS A N 1
ATOM 685 C CA . LYS A 1 85 ? 7.226 4.167 -6.867 1.00 89.44 85 LYS A CA 1
ATOM 686 C C . LYS A 1 85 ? 7.522 3.290 -8.084 1.00 89.44 85 LYS A C 1
ATOM 688 O O . LYS A 1 85 ? 8.173 3.749 -9.016 1.00 89.44 85 LYS A O 1
ATOM 693 N N . LYS A 1 86 ? 6.971 2.073 -8.141 1.00 90.50 86 LYS A N 1
ATOM 694 C CA . LYS A 1 86 ? 7.128 1.168 -9.294 1.00 90.50 86 LYS A CA 1
ATOM 695 C C . LYS A 1 86 ? 6.626 1.792 -10.593 1.00 90.50 86 LYS A C 1
ATOM 697 O O . LYS A 1 86 ? 7.251 1.614 -11.634 1.00 90.50 86 LYS A O 1
ATOM 702 N N . ARG A 1 87 ? 5.519 2.538 -10.549 1.00 86.62 87 ARG A N 1
ATOM 703 C CA . ARG A 1 87 ? 4.978 3.241 -11.721 1.00 86.62 87 ARG A CA 1
ATOM 704 C C . ARG A 1 87 ? 5.889 4.378 -12.182 1.00 86.62 87 ARG A C 1
ATOM 706 O O . ARG A 1 87 ? 6.109 4.534 -13.382 1.00 86.62 87 ARG A O 1
ATOM 713 N N . GLU A 1 88 ? 6.419 5.157 -11.245 1.00 87.69 88 GLU A N 1
ATOM 714 C CA . GLU A 1 88 ? 7.378 6.226 -11.541 1.00 87.69 88 GLU A CA 1
ATOM 715 C C . GLU A 1 88 ? 8.685 5.666 -12.116 1.00 87.69 88 GLU A C 1
ATOM 717 O O . GLU A 1 88 ? 9.177 6.169 -13.128 1.00 87.69 88 GLU A O 1
ATOM 722 N N . ASP A 1 89 ? 9.205 4.589 -11.530 1.00 87.38 89 ASP A N 1
ATOM 723 C CA . ASP A 1 89 ? 10.416 3.916 -12.000 1.00 87.38 89 ASP A CA 1
ATOM 724 C C . ASP A 1 89 ? 10.203 3.283 -13.381 1.00 87.38 89 ASP A C 1
ATOM 726 O O 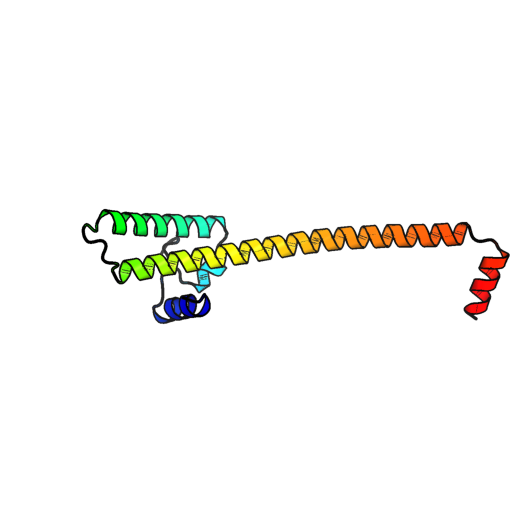. ASP A 1 89 ? 11.059 3.411 -14.254 1.00 87.38 89 ASP A O 1
ATOM 730 N N . ALA A 1 90 ? 9.038 2.679 -13.640 1.00 88.50 90 ALA A N 1
ATOM 731 C CA . ALA A 1 90 ? 8.692 2.162 -14.963 1.00 88.50 90 ALA A CA 1
ATOM 732 C C . ALA A 1 90 ? 8.670 3.270 -16.028 1.00 88.50 90 ALA A C 1
ATOM 734 O O . ALA A 1 90 ? 9.190 3.069 -17.126 1.00 88.50 90 ALA A O 1
ATOM 735 N N . LYS A 1 91 ? 8.133 4.454 -15.698 1.00 88.50 91 LYS A N 1
ATOM 736 C CA . LYS A 1 91 ? 8.119 5.605 -16.609 1.00 88.50 91 LYS A CA 1
ATOM 737 C C . LYS A 1 91 ? 9.533 6.118 -16.896 1.00 88.50 91 LYS A C 1
ATOM 739 O O . LYS A 1 91 ? 9.895 6.265 -18.060 1.00 88.50 91 LYS A O 1
ATOM 744 N N . LYS A 1 92 ? 10.354 6.312 -15.859 1.00 87.88 92 LYS A N 1
ATOM 745 C CA . LYS A 1 92 ? 11.760 6.732 -16.012 1.00 87.88 92 LYS A CA 1
ATOM 746 C C . LYS A 1 92 ? 12.568 5.724 -16.824 1.00 87.88 92 LYS A C 1
ATOM 748 O O . LYS A 1 92 ? 13.336 6.109 -17.700 1.00 87.88 92 LYS A O 1
ATOM 753 N N . ASN A 1 93 ? 12.371 4.433 -16.565 1.00 86.38 93 ASN A N 1
ATOM 754 C CA . ASN A 1 93 ? 13.038 3.370 -17.306 1.00 86.38 93 ASN A CA 1
ATOM 755 C C . ASN A 1 93 ? 12.602 3.351 -18.772 1.00 86.38 93 ASN A C 1
ATOM 757 O O . ASN A 1 93 ? 13.452 3.166 -19.636 1.00 86.38 93 ASN A O 1
ATOM 761 N N . ALA A 1 94 ? 11.318 3.572 -19.070 1.00 89.19 94 ALA A N 1
ATOM 762 C CA . ALA A 1 94 ? 10.833 3.675 -20.445 1.00 89.19 94 ALA A CA 1
ATOM 763 C C . ALA A 1 94 ? 11.456 4.874 -21.183 1.00 89.19 94 ALA A C 1
ATOM 765 O O . ALA A 1 94 ? 11.995 4.698 -22.275 1.00 89.19 94 ALA A O 1
ATOM 766 N N . GLU A 1 95 ? 11.471 6.057 -20.559 1.00 89.00 95 GLU A N 1
ATOM 767 C CA . GLU A 1 95 ? 12.097 7.268 -21.114 1.00 89.00 95 GLU A CA 1
ATOM 768 C C . GLU A 1 95 ? 13.603 7.072 -21.355 1.00 89.00 95 GLU A C 1
ATOM 770 O O . GLU A 1 95 ? 14.125 7.403 -22.422 1.00 89.00 95 GLU A O 1
ATOM 775 N N . MET A 1 96 ? 14.311 6.479 -20.390 1.00 85.81 96 MET A N 1
ATOM 776 C CA . MET A 1 96 ? 15.737 6.179 -20.518 1.00 85.81 96 MET A CA 1
ATOM 777 C C . MET A 1 96 ? 16.000 5.159 -21.628 1.00 85.81 96 MET A C 1
ATOM 779 O O . MET A 1 96 ? 16.928 5.323 -22.419 1.00 85.81 96 MET A O 1
ATOM 783 N N . ARG A 1 97 ? 15.166 4.119 -21.729 1.00 88.19 97 ARG A N 1
ATOM 784 C CA . ARG A 1 97 ? 15.283 3.087 -22.764 1.00 88.19 97 ARG A CA 1
ATOM 785 C C . ARG A 1 97 ? 15.079 3.675 -24.158 1.00 88.19 97 ARG A C 1
ATOM 787 O O . ARG A 1 97 ? 15.838 3.333 -25.059 1.00 88.19 97 ARG A O 1
ATOM 794 N N . GLN A 1 98 ? 14.127 4.593 -24.317 1.00 89.06 98 GLN A N 1
ATOM 795 C CA . GLN A 1 98 ? 13.908 5.303 -25.576 1.00 89.06 98 GLN A CA 1
ATOM 796 C C . GLN A 1 98 ? 15.120 6.164 -25.961 1.00 89.06 98 GLN A C 1
ATOM 798 O O . GLN A 1 98 ? 15.625 6.031 -27.073 1.00 89.06 98 GLN A O 1
ATOM 803 N N . ARG A 1 99 ? 15.676 6.944 -25.022 1.00 88.81 99 ARG A N 1
ATOM 804 C CA . ARG A 1 99 ? 16.907 7.721 -25.270 1.00 88.81 99 ARG A CA 1
ATOM 805 C C . ARG A 1 99 ? 18.098 6.845 -25.654 1.00 88.81 99 ARG A C 1
ATOM 807 O O . ARG A 1 99 ? 18.860 7.201 -26.549 1.00 88.81 99 ARG A O 1
ATOM 814 N N . LEU A 1 100 ? 18.277 5.704 -24.988 1.00 86.94 100 LEU A N 1
ATOM 815 C CA . LEU A 1 100 ? 19.359 4.770 -25.308 1.00 86.94 100 LEU A CA 1
ATOM 816 C C . LEU A 1 100 ? 19.201 4.171 -26.710 1.00 86.94 100 LEU A C 1
ATOM 818 O O . LEU A 1 100 ? 20.197 4.032 -27.417 1.00 86.94 100 LEU A O 1
ATOM 822 N N . LEU A 1 101 ? 17.972 3.845 -27.120 1.00 89.56 101 LEU A N 1
ATOM 823 C CA . LEU A 1 101 ? 17.687 3.360 -28.472 1.00 89.56 101 LEU A CA 1
ATOM 824 C C . LEU A 1 101 ? 17.974 4.429 -29.530 1.00 89.56 101 LEU A C 1
ATOM 826 O O . LEU A 1 101 ? 18.629 4.121 -30.519 1.00 89.56 101 LEU A O 1
ATOM 830 N N . GLU A 1 102 ? 17.576 5.681 -29.297 1.00 90.75 102 GLU A N 1
ATOM 831 C CA . GLU A 1 102 ? 17.876 6.796 -30.206 1.00 90.75 102 GLU A CA 1
ATOM 832 C C . GLU A 1 102 ? 19.383 7.035 -30.355 1.00 90.75 102 GLU A C 1
ATOM 834 O O . GLU A 1 102 ? 19.880 7.211 -31.465 1.00 90.75 102 GLU A O 1
ATOM 839 N N . ILE A 1 103 ? 20.137 7.011 -29.250 1.00 88.88 103 ILE A N 1
ATOM 840 C CA . ILE A 1 103 ? 21.600 7.158 -29.292 1.00 88.88 103 ILE A CA 1
ATOM 841 C C . ILE A 1 103 ? 22.237 5.976 -30.025 1.00 88.88 103 ILE A C 1
ATOM 843 O O . ILE A 1 103 ? 23.187 6.169 -30.784 1.00 88.88 103 ILE A O 1
ATOM 847 N N . LYS A 1 104 ? 21.737 4.755 -29.800 1.00 86.38 104 LYS A N 1
ATOM 848 C CA . LYS A 1 104 ? 22.242 3.562 -30.482 1.00 86.38 104 LYS A CA 1
ATOM 849 C C . LYS A 1 104 ? 21.995 3.645 -31.988 1.00 86.38 104 LYS A C 1
ATOM 851 O O . LYS A 1 104 ? 22.942 3.413 -32.729 1.00 86.38 104 LYS A O 1
ATOM 856 N N . ALA A 1 105 ? 20.791 4.032 -32.412 1.00 88.75 105 ALA A N 1
ATOM 857 C CA . ALA A 1 105 ? 20.455 4.232 -33.821 1.00 88.75 105 ALA A CA 1
ATOM 858 C C . ALA A 1 105 ? 21.367 5.288 -34.460 1.00 88.75 105 ALA A C 1
ATOM 860 O O . ALA A 1 105 ? 22.097 4.969 -35.385 1.00 88.75 105 ALA A O 1
ATOM 861 N N . LYS A 1 106 ? 21.482 6.481 -33.856 1.00 89.31 106 LYS A N 1
ATOM 862 C CA . LYS A 1 106 ? 22.379 7.541 -34.356 1.00 89.31 106 LYS A CA 1
ATOM 863 C C . LYS A 1 106 ? 23.840 7.107 -34.470 1.00 89.31 106 LYS A C 1
ATOM 865 O O . LYS A 1 106 ? 24.541 7.551 -35.368 1.00 89.31 106 LYS A O 1
ATOM 870 N N . ARG A 1 107 ? 24.330 6.278 -33.542 1.00 85.69 107 ARG A N 1
ATOM 871 C CA . ARG A 1 107 ? 25.693 5.729 -33.616 1.00 85.69 107 ARG A CA 1
ATOM 872 C C . ARG A 1 107 ? 25.845 4.695 -34.723 1.00 85.69 107 ARG A C 1
ATOM 874 O O . ARG A 1 107 ? 26.919 4.630 -35.302 1.00 85.69 107 ARG A O 1
ATOM 881 N N . GLN A 1 108 ? 24.821 3.880 -34.968 1.00 82.75 108 GLN A N 1
ATOM 882 C CA . GLN A 1 108 ? 24.819 2.930 -36.078 1.00 82.75 108 GLN A CA 1
ATOM 883 C C . GLN A 1 108 ? 24.785 3.673 -37.413 1.00 82.75 108 GLN A C 1
ATOM 885 O O . GLN A 1 108 ? 25.620 3.384 -38.258 1.00 82.75 108 GLN A O 1
ATOM 890 N N . ASP A 1 109 ? 23.928 4.684 -37.546 1.00 84.56 109 ASP A N 1
ATOM 891 C CA . ASP A 1 109 ? 23.854 5.529 -38.741 1.00 84.56 109 ASP A CA 1
ATOM 892 C C . ASP A 1 109 ? 25.186 6.248 -38.986 1.00 84.56 109 ASP A C 1
ATOM 894 O O . ASP A 1 109 ? 25.749 6.142 -40.066 1.00 84.56 109 ASP A O 1
ATOM 898 N N . ALA A 1 110 ? 25.770 6.876 -37.959 1.00 85.81 110 ALA A N 1
ATOM 899 C CA . ALA A 1 110 ? 27.078 7.519 -38.084 1.00 85.81 110 ALA A CA 1
ATOM 900 C C . ALA A 1 110 ? 28.210 6.522 -38.384 1.00 85.81 110 ALA A C 1
ATOM 902 O O . ALA A 1 110 ? 29.176 6.878 -39.050 1.00 85.81 110 ALA A O 1
ATOM 903 N N . ALA A 1 111 ? 28.144 5.287 -37.877 1.00 84.31 111 ALA A N 1
ATOM 904 C CA . ALA A 1 111 ? 29.125 4.262 -38.219 1.00 84.31 111 ALA A CA 1
ATOM 905 C C . ALA A 1 111 ? 28.999 3.858 -39.692 1.00 84.31 111 ALA A C 1
ATOM 907 O O . ALA A 1 111 ? 30.018 3.799 -40.365 1.00 84.31 111 ALA A O 1
ATOM 908 N N . LEU A 1 112 ? 27.773 3.663 -40.190 1.00 78.62 112 LEU A N 1
ATOM 909 C CA . LEU A 1 112 ? 27.498 3.386 -41.602 1.00 78.62 112 LEU A CA 1
ATOM 910 C C . LEU A 1 112 ? 27.935 4.550 -42.505 1.00 78.62 112 LEU A C 1
ATOM 912 O O . LEU A 1 112 ? 28.565 4.312 -43.525 1.00 78.62 112 LEU A O 1
ATOM 916 N N . GLU A 1 113 ? 27.680 5.799 -42.107 1.00 78.00 113 GLU A N 1
ATOM 917 C CA . GLU A 1 113 ? 28.125 6.997 -42.839 1.00 78.00 113 GLU A CA 1
ATOM 918 C C . GLU A 1 113 ? 29.655 7.146 -42.891 1.00 78.00 113 GLU A C 1
ATOM 920 O O . GLU A 1 113 ? 30.174 7.800 -43.791 1.00 78.00 113 GLU A O 1
ATOM 925 N N . ASN A 1 114 ? 30.385 6.571 -41.929 1.00 82.25 114 ASN A N 1
ATOM 926 C CA . ASN A 1 114 ? 31.851 6.600 -41.893 1.00 82.25 114 ASN A CA 1
ATOM 927 C C . ASN A 1 114 ? 32.505 5.344 -42.499 1.00 82.25 114 ASN A C 1
ATOM 929 O O . ASN A 1 114 ? 33.735 5.285 -42.544 1.00 82.25 114 ASN A O 1
ATOM 933 N N . MET A 1 115 ? 31.728 4.341 -42.922 1.00 81.12 115 MET A N 1
ATOM 934 C CA . MET A 1 115 ? 32.260 3.189 -43.655 1.00 81.12 115 MET A CA 1
ATOM 935 C C . MET A 1 115 ? 32.640 3.610 -45.075 1.00 81.12 115 MET A C 1
ATOM 937 O O . MET A 1 115 ? 32.018 4.489 -45.669 1.00 81.12 115 MET A O 1
ATOM 941 N N . SER A 1 116 ? 33.686 2.992 -45.615 1.00 77.25 116 SER A N 1
ATOM 942 C CA . SER A 1 116 ? 34.090 3.223 -47.005 1.00 77.25 116 SER A CA 1
ATOM 943 C C . SER A 1 116 ? 33.130 2.547 -47.993 1.00 77.25 116 SER A C 1
ATOM 945 O O . SER A 1 116 ? 32.496 1.547 -47.652 1.00 77.25 116 SER A O 1
ATOM 947 N N . ASP A 1 117 ? 33.050 3.054 -49.229 1.00 78.31 117 ASP A N 1
ATOM 948 C CA . ASP A 1 117 ? 32.177 2.495 -50.277 1.00 78.31 117 ASP A CA 1
ATOM 949 C C . ASP A 1 117 ? 32.426 0.985 -50.500 1.00 78.31 117 ASP A C 1
ATOM 951 O O . ASP A 1 117 ? 31.478 0.213 -50.616 1.00 78.31 117 ASP A O 1
ATOM 955 N N . GLU A 1 118 ? 33.687 0.528 -50.439 1.00 79.56 118 GLU A N 1
ATOM 956 C CA . GLU A 1 118 ? 34.048 -0.899 -50.548 1.00 79.56 118 GLU A CA 1
ATOM 957 C C . GLU A 1 118 ? 33.511 -1.754 -49.381 1.00 79.56 118 GLU A C 1
ATOM 959 O O . GLU A 1 118 ? 33.156 -2.921 -49.565 1.00 79.56 118 GLU A O 1
ATOM 964 N N . GLU A 1 119 ? 33.449 -1.200 -48.167 1.00 78.19 119 GLU A N 1
ATOM 965 C CA . GLU A 1 119 ? 32.899 -1.888 -46.992 1.00 78.19 119 GLU A CA 1
ATOM 966 C C . GLU A 1 119 ? 31.366 -1.916 -47.017 1.00 78.19 119 GLU A C 1
ATOM 968 O O . GLU A 1 119 ? 30.768 -2.902 -46.578 1.00 78.19 119 GLU A O 1
ATOM 973 N N . LEU A 1 120 ? 30.737 -0.866 -47.556 1.00 75.88 120 LEU A N 1
ATOM 974 C CA . LEU A 1 120 ? 29.292 -0.801 -47.774 1.00 75.88 120 LEU A CA 1
ATOM 975 C C . LEU A 1 120 ? 28.845 -1.803 -48.847 1.00 75.88 120 LEU A C 1
ATOM 977 O O . LEU A 1 120 ? 27.914 -2.571 -48.601 1.00 75.88 120 LEU A O 1
ATOM 981 N N . ASP A 1 121 ? 29.546 -1.873 -49.981 1.00 77.19 121 ASP A N 1
ATOM 982 C CA . ASP A 1 121 ? 29.266 -2.843 -51.048 1.00 77.19 121 ASP A CA 1
ATOM 983 C C . ASP A 1 121 ? 29.435 -4.291 -50.564 1.00 77.19 121 ASP A C 1
ATOM 985 O O . ASP A 1 121 ? 28.620 -5.163 -50.876 1.00 77.19 121 ASP A O 1
ATOM 989 N N . LYS A 1 122 ? 30.453 -4.561 -49.735 1.00 82.50 122 LYS A N 1
ATOM 990 C CA . LYS A 1 122 ? 30.658 -5.891 -49.146 1.00 82.50 122 LYS A CA 1
ATOM 991 C C . LYS A 1 122 ? 29.548 -6.274 -48.161 1.00 82.50 122 LYS A C 1
ATOM 993 O O . LYS A 1 122 ? 29.135 -7.431 -48.144 1.00 82.50 122 LYS A O 1
ATOM 998 N N . ALA A 1 123 ? 29.055 -5.325 -47.363 1.00 78.75 123 ALA A N 1
ATOM 999 C CA . ALA A 1 123 ? 27.935 -5.551 -46.449 1.00 78.75 123 ALA A CA 1
ATOM 1000 C C . ALA A 1 123 ? 26.600 -5.754 -47.191 1.00 78.75 123 ALA A C 1
ATOM 1002 O O . ALA A 1 123 ? 25.771 -6.548 -46.747 1.00 78.75 123 ALA A O 1
ATOM 1003 N N . LEU A 1 124 ? 26.399 -5.073 -48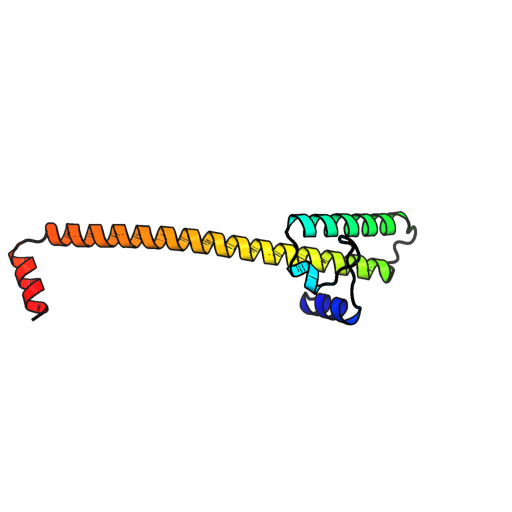.326 1.00 78.12 124 LEU A N 1
ATOM 1004 C CA . LEU A 1 124 ? 25.248 -5.281 -49.211 1.00 78.12 124 LEU A CA 1
ATOM 1005 C C . LEU A 1 124 ? 25.276 -6.672 -49.862 1.00 78.12 124 LEU A C 1
ATOM 1007 O O . LEU A 1 124 ? 24.248 -7.341 -49.893 1.00 78.12 124 LEU A O 1
ATOM 1011 N N . ALA A 1 125 ? 26.447 -7.137 -50.302 1.00 81.38 125 ALA A N 1
ATOM 1012 C CA . ALA A 1 125 ? 26.612 -8.454 -50.920 1.00 81.38 125 ALA A CA 1
ATOM 1013 C C . ALA A 1 125 ? 26.405 -9.640 -49.952 1.00 81.38 125 ALA A C 1
ATOM 1015 O O . ALA A 1 125 ? 26.113 -10.740 -50.404 1.00 81.38 125 ALA A O 1
ATOM 1016 N N . GLU A 1 126 ? 26.551 -9.451 -48.632 1.00 76.88 126 GLU A N 1
ATOM 1017 C CA . GLU A 1 126 ? 26.216 -10.480 -47.625 1.00 76.88 126 GLU A CA 1
ATOM 1018 C C . GLU A 1 126 ? 24.703 -10.595 -47.346 1.00 76.88 126 GLU A C 1
ATOM 1020 O O . GLU A 1 126 ? 24.269 -11.540 -46.683 1.00 76.88 126 GLU A O 1
ATOM 1025 N N . LEU A 1 127 ? 23.902 -9.633 -47.817 1.00 76.31 127 LEU A N 1
ATOM 1026 C CA . LEU A 1 127 ? 22.443 -9.612 -47.669 1.00 76.31 127 LEU A CA 1
ATOM 1027 C C . LEU A 1 127 ? 21.698 -10.155 -48.904 1.00 76.31 127 LEU A C 1
ATOM 1029 O O . LEU A 1 127 ? 20.483 -10.354 -48.814 1.00 76.31 127 LEU A O 1
ATOM 1033 N N . GLU A 1 128 ? 22.404 -10.386 -50.018 1.00 55.19 128 GLU A N 1
ATOM 1034 C CA . GLU A 1 128 ? 21.914 -11.063 -51.235 1.00 55.19 128 GLU A CA 1
ATOM 1035 C C . GLU A 1 128 ? 22.126 -12.586 -51.182 1.00 55.19 128 GLU A C 1
ATOM 1037 O O . GLU A 1 128 ? 21.224 -13.312 -51.668 1.00 55.19 128 GLU A O 1
#

Secondary structure (DSSP, 8-state):
--HHHHHHHHHHTT-EEESSSEEEHHHHTTS-HHHHHHHHHHHHHHHHHHHHH-TT----HHHHHHHHHHHHHHHHHHHHHHHHHHHHHHHHHHHHHHHHHHHHHHHHHHHHHTS-HHHHHHHHHT--

pLDDT: mean 85.46, std 8.22, range [55.19, 93.69]

Sequence (128 aa):
MTNNELFINATRANYQFPFRGMINVIDLWDLSLTNLDSVFKTLNAEAKKSEEESLLNTKSKEDEEISNKIEIVKYIVSVKLDEKKKREDAKKNAEMRQRLLEIKAKRQDAALENMSDEELDKALAELE

Foldseek 3Di:
DDPVVLVVCQVVVQDWFDAPHTDGLVVLLVDDLVRLVVRLVVLVVVLVVVVVVDPPPDQDPVNVSSVSVNVSSVVSSVVVVVVVVVVVVVVVVVVVVVVVVVVVVVVVVVVLVPDDPVVVVVVVVVVD

Radius of gyration: 28.85 Å; chains: 1; bounding box: 53×25×86 Å

Organism: NCBI:txid39491